Protein AF-A0A3Q2XSW6-F1 (afdb_monomer)

Sequence (67 aa):
MAFVRKTEKAQLHVPDLEELRTVLQTGLEDNFAEVKVSVVECPDLTKEPFNFPVKGKIILYLMSNHS

pLDDT: mean 80.21, std 17.57, range [36.62, 95.0]

Solvent-accessible surface area (backbone atoms only — not comparable to full-atom values): 4614 Å² total; per-residue (Å²): 134,85,84,79,79,88,82,82,90,79,87,75,92,80,78,55,69,67,59,54,32,51,57,51,39,59,63,42,49,78,78,37,100,65,72,53,56,48,87,54,83,58,63,66,30,48,38,85,96,64,56,37,99,51,52,77,73,82,50,80,53,75,59,77,80,77,133

Organism: Hippocampus comes (NCBI:txid109280)

Foldseek 3Di:
DDDDDDDDDDDDDDDDPVVVQVVVQVVVVVPAVDWDWDFDDQQQLCDPPRVDPGRDDGDTDIDDDDD

Secondary structure (DSSP, 8-state):
--------PPPPP---HHHHHHHHHHHHHTT-SS--EE--PPP-TTSTTT--SS--S---EE-----

Structure (mmCIF, N/CA/C/O backbone):
data_AF-A0A3Q2XSW6-F1
#
_entry.id   AF-A0A3Q2XSW6-F1
#
loop_
_atom_site.group_PDB
_atom_site.id
_atom_site.type_symbol
_atom_site.label_atom_id
_atom_site.label_alt_id
_atom_site.label_comp_id
_atom_site.label_asym_id
_atom_site.label_entity_id
_atom_site.label_seq_id
_atom_site.pdbx_PDB_ins_code
_atom_site.Cartn_x
_atom_site.Cartn_y
_atom_site.Cartn_z
_atom_site.occupancy
_atom_site.B_iso_or_equiv
_atom_site.auth_seq_id
_atom_site.auth_comp_id
_atom_site.auth_asym_id
_atom_site.auth_atom_id
_atom_site.pdbx_PDB_model_num
ATOM 1 N N . MET A 1 1 ? 24.594 -31.500 -15.001 1.00 41.50 1 MET A N 1
ATOM 2 C CA . MET A 1 1 ? 23.179 -31.390 -15.425 1.00 41.50 1 MET A CA 1
ATOM 3 C C . MET A 1 1 ? 22.560 -30.217 -14.685 1.00 41.50 1 MET A C 1
ATOM 5 O O . MET A 1 1 ? 22.484 -30.270 -13.466 1.00 41.50 1 MET A O 1
ATOM 9 N N . ALA A 1 2 ? 22.219 -29.131 -15.382 1.00 59.22 2 ALA A N 1
ATOM 10 C CA . ALA A 1 2 ? 21.558 -27.986 -14.759 1.00 59.22 2 ALA A CA 1
ATOM 11 C C . ALA A 1 2 ? 20.097 -28.354 -14.461 1.00 59.22 2 ALA A C 1
ATOM 13 O O . ALA A 1 2 ? 19.361 -28.757 -15.360 1.00 59.22 2 ALA A O 1
ATOM 14 N N . PHE A 1 3 ? 19.695 -28.258 -13.196 1.00 61.56 3 PHE A N 1
ATOM 15 C CA . PHE A 1 3 ? 18.320 -28.486 -12.768 1.00 61.56 3 PHE A CA 1
ATOM 16 C C . PHE A 1 3 ? 17.479 -27.282 -13.208 1.00 61.56 3 PHE A C 1
ATOM 18 O O . PHE A 1 3 ? 17.473 -26.240 -12.552 1.00 61.56 3 PHE A O 1
ATOM 25 N N . VAL A 1 4 ? 16.821 -27.384 -14.363 1.00 71.81 4 VAL A N 1
ATOM 26 C CA . VAL A 1 4 ? 15.912 -26.337 -14.840 1.00 71.81 4 VAL A CA 1
ATOM 27 C C . VAL A 1 4 ? 14.653 -26.392 -13.978 1.00 71.81 4 VAL A C 1
ATOM 29 O O . VAL A 1 4 ? 13.866 -27.333 -14.074 1.00 71.81 4 VAL A O 1
ATOM 32 N N . ARG A 1 5 ? 14.467 -25.397 -13.105 1.00 78.19 5 ARG A N 1
ATOM 33 C CA . ARG A 1 5 ? 13.210 -25.227 -12.366 1.00 78.19 5 ARG A CA 1
ATOM 34 C C . ARG A 1 5 ? 12.120 -24.826 -13.360 1.00 78.19 5 ARG A C 1
ATOM 36 O O . ARG A 1 5 ? 12.302 -23.879 -14.122 1.00 78.19 5 ARG A O 1
ATOM 43 N N . LYS A 1 6 ? 11.006 -25.561 -13.373 1.00 81.75 6 LYS A N 1
ATOM 44 C CA . LYS A 1 6 ? 9.820 -25.203 -14.160 1.00 81.75 6 LYS A CA 1
ATOM 45 C C . LYS A 1 6 ? 9.128 -24.014 -13.495 1.00 81.75 6 LYS A C 1
ATOM 47 O O . LYS A 1 6 ? 8.86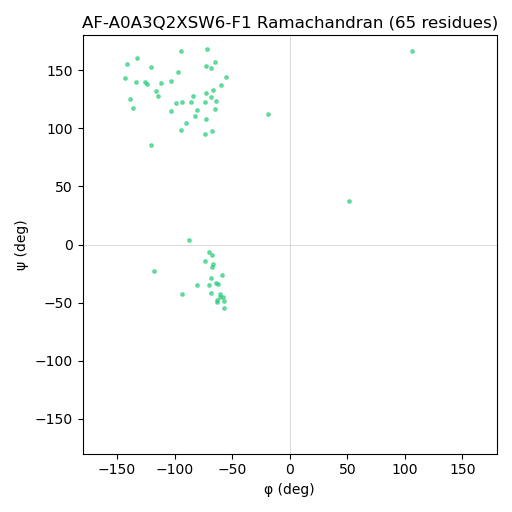9 -24.058 -12.297 1.00 81.75 6 LYS A O 1
ATOM 52 N N . THR A 1 7 ? 8.819 -22.992 -14.282 1.00 88.12 7 THR A N 1
ATOM 53 C CA . THR A 1 7 ? 8.027 -21.832 -13.857 1.00 88.12 7 THR A CA 1
ATOM 54 C C . THR A 1 7 ? 6.691 -21.865 -14.586 1.00 88.12 7 THR A C 1
ATOM 56 O O . THR A 1 7 ? 6.653 -22.162 -15.781 1.00 88.12 7 THR A O 1
ATOM 59 N N . GLU A 1 8 ? 5.607 -21.541 -13.890 1.00 88.50 8 GLU A N 1
ATOM 60 C CA . GLU A 1 8 ? 4.259 -21.459 -14.453 1.00 88.50 8 GLU A CA 1
ATOM 61 C C . GLU A 1 8 ? 3.666 -20.058 -14.275 1.00 88.50 8 GLU A C 1
ATOM 63 O O . GLU A 1 8 ? 4.053 -19.311 -13.376 1.00 88.50 8 GLU A O 1
ATOM 68 N N . LYS A 1 9 ? 2.752 -19.678 -15.174 1.00 89.06 9 LYS A N 1
ATOM 69 C CA . LYS A 1 9 ? 2.025 -18.408 -15.087 1.00 89.06 9 LYS A CA 1
ATOM 70 C C . LYS A 1 9 ? 0.706 -18.647 -14.365 1.00 89.06 9 LYS A C 1
ATOM 72 O O . LYS A 1 9 ? -0.106 -19.434 -14.840 1.00 89.06 9 LYS A O 1
ATOM 77 N N . ALA A 1 10 ? 0.483 -17.922 -13.276 1.00 90.06 10 ALA A N 1
ATOM 78 C CA . ALA A 1 10 ? -0.795 -17.882 -12.581 1.00 90.06 10 ALA A CA 1
ATOM 79 C C . ALA A 1 10 ? -1.526 -16.575 -12.907 1.00 90.06 10 ALA A C 1
ATOM 81 O O . ALA A 1 10 ? -0.907 -15.513 -12.992 1.00 90.06 10 ALA A O 1
ATOM 82 N N . GLN A 1 11 ? -2.842 -16.657 -13.090 1.00 92.69 11 GLN A N 1
ATOM 83 C CA . GLN A 1 11 ? -3.690 -15.470 -13.144 1.00 92.69 11 GLN A CA 1
ATOM 84 C C . GLN A 1 11 ? -4.042 -15.067 -11.715 1.00 92.69 11 GLN A C 1
ATOM 86 O O . GLN A 1 11 ? -4.495 -15.900 -10.933 1.00 92.69 11 GLN A O 1
ATOM 91 N N . LEU A 1 12 ? -3.805 -13.802 -11.382 1.00 91.06 12 LEU A N 1
ATOM 92 C CA . LEU A 1 12 ? -4.151 -13.242 -10.082 1.00 91.06 12 LEU A CA 1
ATOM 93 C C . LEU A 1 12 ? -5.492 -12.522 -10.177 1.00 91.06 12 LEU A C 1
ATOM 95 O O . LEU A 1 12 ? -5.824 -11.947 -11.214 1.00 91.06 12 LEU A O 1
ATOM 99 N N . HIS A 1 13 ? -6.243 -12.538 -9.081 1.00 92.12 13 HIS A N 1
ATOM 100 C CA . HIS A 1 13 ? -7.392 -11.660 -8.930 1.00 92.12 13 HIS A CA 1
ATOM 101 C C . HIS A 1 13 ? -6.909 -10.205 -8.838 1.00 92.12 13 HIS A C 1
ATOM 103 O O . HIS A 1 13 ? -5.958 -9.914 -8.111 1.00 92.12 13 HIS A O 1
ATOM 109 N N . VAL A 1 14 ? -7.545 -9.312 -9.598 1.00 90.94 14 VAL A N 1
ATOM 110 C CA . VAL A 1 14 ? -7.236 -7.878 -9.631 1.00 90.94 14 VAL A CA 1
ATOM 111 C C . VAL A 1 14 ? -8.503 -7.123 -9.218 1.00 90.94 14 VAL A C 1
ATOM 113 O O . VAL A 1 14 ? -9.306 -6.794 -10.091 1.00 90.94 14 VAL A O 1
ATOM 116 N N . PRO A 1 15 ? -8.731 -6.935 -7.908 1.00 90.88 15 PRO A N 1
ATOM 117 C CA . PRO A 1 15 ? -9.857 -6.155 -7.401 1.00 90.88 15 PRO A CA 1
ATOM 118 C C . PRO A 1 15 ? -9.663 -4.656 -7.659 1.00 90.88 15 PRO A C 1
ATOM 120 O O . PRO A 1 15 ? -8.568 -4.196 -8.008 1.00 90.88 15 PRO A O 1
ATOM 123 N N . ASP A 1 16 ? -10.728 -3.886 -7.450 1.00 92.25 16 ASP A N 1
ATOM 124 C CA . ASP A 1 16 ? -10.689 -2.432 -7.557 1.00 92.25 16 ASP A CA 1
ATOM 125 C C . ASP A 1 16 ? -9.840 -1.800 -6.441 1.00 92.25 16 ASP A C 1
ATOM 127 O O . ASP A 1 16 ? -9.723 -2.316 -5.326 1.00 92.25 16 ASP A O 1
ATOM 131 N N . LEU A 1 17 ? -9.252 -0.633 -6.720 1.00 89.94 17 LEU A N 1
ATOM 132 C CA . LEU A 1 17 ? -8.349 0.033 -5.773 1.00 89.94 17 LEU A CA 1
ATOM 133 C C . LEU A 1 17 ? -9.042 0.434 -4.463 1.00 89.94 17 LEU A C 1
ATOM 135 O O . LEU A 1 17 ? -8.415 0.378 -3.406 1.00 89.94 17 LEU A O 1
ATOM 139 N N . GLU A 1 18 ? -10.322 0.807 -4.515 1.00 92.06 18 GLU A N 1
ATOM 140 C CA . GLU A 1 18 ? -11.089 1.122 -3.304 1.00 92.06 18 GLU A CA 1
ATOM 141 C C . GLU A 1 18 ? -1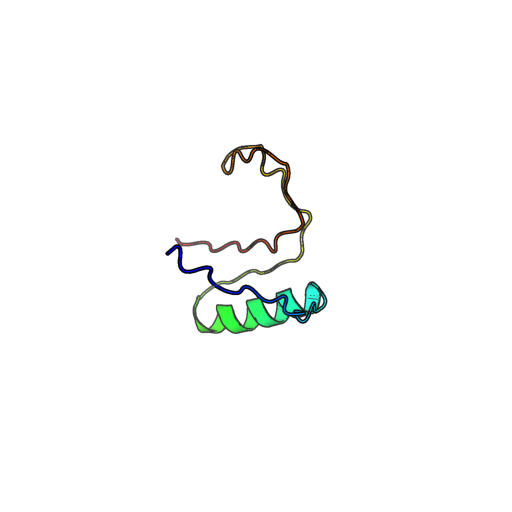1.382 -0.128 -2.467 1.00 92.06 18 GLU A C 1
ATOM 143 O O . GLU A 1 18 ? -11.320 -0.059 -1.242 1.00 92.06 18 GLU A O 1
ATOM 148 N N . GLU A 1 19 ? -11.609 -1.286 -3.096 1.00 93.25 19 GLU A N 1
ATOM 149 C CA . GLU A 1 19 ? -11.762 -2.551 -2.368 1.00 93.25 19 GLU A CA 1
ATOM 150 C C . GLU A 1 19 ? -10.468 -2.896 -1.623 1.00 93.25 19 GLU A C 1
ATOM 152 O O . GLU A 1 19 ? -10.489 -3.160 -0.418 1.00 93.25 19 GLU A O 1
ATOM 157 N N . LEU A 1 20 ? -9.323 -2.805 -2.309 1.00 92.62 20 LEU A N 1
ATOM 158 C CA . LEU A 1 20 ? -8.011 -3.020 -1.694 1.00 92.62 20 LEU A CA 1
ATOM 159 C C . LEU A 1 20 ? -7.763 -2.064 -0.533 1.00 92.62 20 LEU A C 1
ATOM 161 O O . LEU A 1 20 ? -7.293 -2.485 0.523 1.00 92.62 20 LEU A O 1
ATOM 165 N N . ARG A 1 21 ? -8.083 -0.780 -0.712 1.00 92.62 21 ARG A N 1
ATOM 166 C CA . ARG A 1 21 ? -7.951 0.231 0.336 1.00 92.62 21 ARG A CA 1
ATOM 167 C C . ARG A 1 21 ? -8.755 -0.159 1.575 1.00 92.62 21 ARG A C 1
ATOM 169 O O . ARG A 1 21 ? -8.204 -0.109 2.671 1.00 92.62 21 ARG A O 1
ATOM 176 N N . THR A 1 22 ? -10.022 -0.541 1.412 1.00 93.69 22 THR A N 1
ATOM 177 C CA . THR A 1 22 ? -10.893 -0.925 2.531 1.00 93.69 22 THR A CA 1
ATOM 178 C C . THR A 1 22 ? -10.372 -2.165 3.246 1.00 93.69 22 THR A C 1
ATOM 180 O O . THR A 1 22 ? -10.210 -2.132 4.463 1.00 93.69 22 THR A O 1
ATOM 183 N N . VAL A 1 23 ? -10.051 -3.232 2.508 1.00 94.94 23 VAL A N 1
ATOM 184 C CA . VAL A 1 23 ? -9.558 -4.485 3.104 1.00 94.94 23 VAL A CA 1
ATOM 185 C C . VAL A 1 23 ? -8.251 -4.257 3.867 1.00 94.94 23 VAL A C 1
ATOM 187 O O . VAL A 1 23 ? -8.092 -4.755 4.982 1.00 94.94 23 VAL A O 1
ATOM 190 N N . LEU A 1 24 ? -7.327 -3.474 3.300 1.00 93.94 24 LEU A N 1
ATOM 191 C CA . LEU A 1 24 ? -6.055 -3.157 3.949 1.00 93.94 24 LEU A CA 1
ATOM 192 C C . LEU A 1 24 ? -6.234 -2.260 5.174 1.00 93.94 24 LEU A C 1
ATOM 194 O O . LEU A 1 24 ? -5.584 -2.509 6.184 1.00 93.94 24 LEU A O 1
ATOM 198 N N . GLN A 1 25 ? -7.099 -1.243 5.107 1.00 94.00 25 GLN A N 1
ATOM 199 C CA . GLN A 1 25 ? -7.389 -0.373 6.250 1.00 94.00 25 GLN A CA 1
ATOM 200 C C . GLN A 1 25 ? -7.895 -1.203 7.430 1.00 94.00 25 GLN A C 1
ATOM 202 O O . GLN A 1 25 ? -7.289 -1.167 8.496 1.00 94.00 25 GLN A O 1
ATOM 207 N N . THR A 1 26 ? -8.945 -1.998 7.215 1.00 94.25 26 THR A N 1
ATOM 208 C CA . THR A 1 26 ? -9.563 -2.797 8.276 1.00 94.25 26 THR A CA 1
ATOM 209 C C . THR A 1 26 ? -8.583 -3.802 8.878 1.00 94.25 26 THR A C 1
ATOM 211 O O . THR A 1 26 ? -8.470 -3.882 10.094 1.00 94.25 26 THR A O 1
ATOM 214 N N . GLY A 1 27 ? -7.814 -4.528 8.059 1.00 94.56 27 GLY A N 1
ATOM 215 C CA . GLY A 1 27 ? -6.856 -5.508 8.589 1.00 94.56 27 GLY A CA 1
ATOM 216 C C . GLY A 1 27 ? -5.676 -4.885 9.349 1.00 94.56 27 GLY A C 1
ATOM 217 O O . GLY A 1 27 ? -5.106 -5.510 10.244 1.00 94.56 27 GLY A O 1
ATOM 218 N N . LEU A 1 28 ? -5.284 -3.656 9.001 1.00 94.75 28 LEU A N 1
ATOM 219 C CA 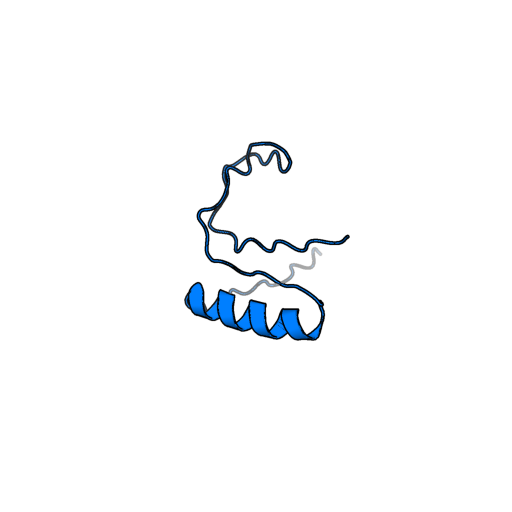. LEU A 1 28 ? -4.202 -2.946 9.685 1.00 94.75 28 LEU A CA 1
ATOM 220 C C . LEU A 1 28 ? -4.672 -2.292 10.992 1.00 94.75 28 LEU A C 1
ATOM 222 O O . LEU A 1 28 ? -3.903 -2.273 11.950 1.00 94.75 28 LEU A O 1
ATOM 226 N N . GLU A 1 29 ? -5.910 -1.796 11.059 1.00 95.00 29 GLU A N 1
ATOM 227 C CA . GLU A 1 29 ? -6.496 -1.222 12.285 1.00 95.00 29 GLU A CA 1
ATOM 228 C C . GLU A 1 29 ? -6.525 -2.221 13.454 1.00 95.00 29 GLU A C 1
ATOM 230 O O . GLU A 1 29 ? -6.411 -1.818 14.608 1.00 95.00 29 GLU A O 1
ATOM 235 N N . ASP A 1 30 ? -6.569 -3.525 13.171 1.00 93.12 30 ASP A N 1
ATOM 236 C CA . ASP A 1 30 ? -6.479 -4.572 14.197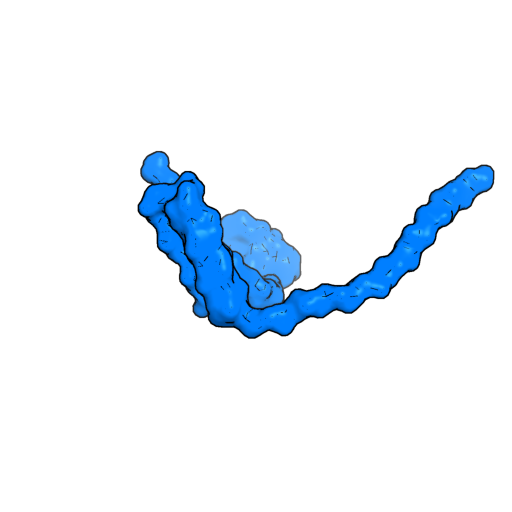 1.00 93.12 30 ASP A CA 1
ATOM 237 C C . ASP A 1 30 ? -5.098 -4.643 14.882 1.00 93.12 30 ASP A C 1
ATOM 239 O O . ASP A 1 30 ? -4.962 -5.223 15.960 1.00 93.12 30 ASP A O 1
ATOM 243 N N . ASN A 1 31 ? -4.055 -4.088 14.256 1.00 93.88 31 ASN A N 1
ATOM 244 C CA . ASN A 1 31 ? -2.659 -4.244 14.679 1.00 93.88 31 ASN A CA 1
ATOM 245 C C . ASN A 1 31 ? -1.982 -2.921 15.072 1.00 93.88 31 ASN A C 1
ATOM 247 O O . ASN A 1 31 ? -0.994 -2.932 15.808 1.00 93.88 31 ASN A O 1
ATOM 251 N N . PHE A 1 32 ? -2.486 -1.788 14.585 1.00 94.19 32 PHE A N 1
ATOM 252 C CA . PHE A 1 32 ? -1.897 -0.466 14.784 1.00 94.19 32 PHE A CA 1
ATOM 253 C C . PHE A 1 32 ? -2.935 0.493 15.365 1.00 94.19 32 PHE A C 1
ATOM 255 O O . PHE A 1 32 ? -4.083 0.505 14.935 1.00 94.19 32 PHE A O 1
ATOM 262 N N . ALA A 1 33 ? -2.518 1.340 16.309 1.00 90.50 33 ALA A N 1
ATOM 263 C CA . ALA A 1 33 ? -3.421 2.287 16.969 1.00 90.50 33 ALA A CA 1
ATOM 264 C C . ALA A 1 33 ? -4.012 3.332 16.005 1.00 90.50 33 ALA A C 1
ATOM 266 O O . ALA A 1 33 ? -5.152 3.756 16.177 1.00 90.50 33 ALA A O 1
ATOM 267 N N . GLU A 1 34 ? -3.242 3.738 14.993 1.00 91.69 34 GLU A N 1
ATOM 268 C CA . GLU A 1 34 ? -3.667 4.697 13.977 1.00 91.69 34 GLU A CA 1
ATOM 269 C C . GLU A 1 34 ? -3.191 4.242 12.598 1.00 91.69 34 GLU A C 1
ATOM 271 O O . GLU A 1 34 ? -2.000 4.016 12.374 1.00 91.69 34 GLU A O 1
ATOM 276 N N . VAL A 1 35 ? -4.129 4.132 11.657 1.00 93.25 35 VAL A N 1
ATOM 277 C CA . VAL A 1 35 ? -3.862 3.707 10.280 1.00 93.25 35 VAL A CA 1
ATOM 278 C C . VAL A 1 35 ? -4.573 4.635 9.312 1.00 93.25 35 VAL A C 1
ATOM 280 O O . VAL A 1 35 ? -5.726 5.013 9.518 1.00 93.25 35 VAL A O 1
ATOM 283 N N . LYS A 1 36 ? -3.904 4.968 8.206 1.00 91.56 36 LYS A N 1
ATOM 284 C CA . LYS A 1 36 ? -4.533 5.635 7.067 1.00 91.56 36 LYS A CA 1
ATOM 285 C C . LYS A 1 36 ? -4.078 5.014 5.753 1.00 91.56 36 LYS A C 1
ATOM 287 O O . LYS A 1 36 ? -2.911 5.115 5.374 1.00 91.56 36 LYS A O 1
ATOM 292 N N . VAL A 1 37 ? -5.037 4.445 5.035 1.00 92.12 37 VAL A N 1
ATOM 293 C CA . VAL A 1 37 ? -4.900 3.888 3.692 1.00 92.12 37 VAL A CA 1
ATOM 294 C C . VAL A 1 37 ? -5.737 4.726 2.729 1.00 92.12 37 VAL A C 1
ATOM 296 O O . VAL A 1 37 ? -6.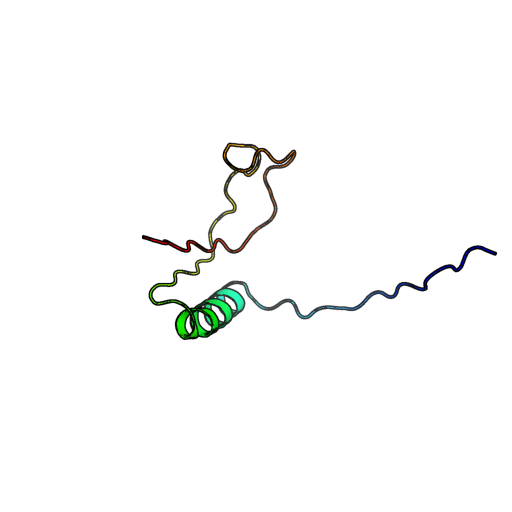929 4.975 2.942 1.00 92.12 37 VAL A O 1
ATOM 299 N N . SER A 1 38 ? -5.111 5.176 1.646 1.00 90.94 38 SER A N 1
ATOM 300 C CA . SER A 1 38 ? -5.763 5.985 0.615 1.00 90.94 38 SER A CA 1
ATOM 301 C C . SER A 1 38 ? -5.247 5.637 -0.772 1.00 90.94 38 SER A C 1
ATOM 303 O O . SER A 1 38 ? -4.049 5.419 -0.959 1.00 90.94 38 SER A O 1
ATOM 305 N N . VAL A 1 39 ? -6.151 5.658 -1.749 1.00 88.25 39 VAL A N 1
ATOM 306 C CA . VAL A 1 39 ? -5.793 5.628 -3.165 1.00 88.25 39 VAL A CA 1
ATOM 307 C C . VAL A 1 39 ? -5.392 7.045 -3.563 1.00 88.25 39 VAL A C 1
ATOM 309 O O . VAL A 1 39 ? -6.193 7.973 -3.479 1.00 88.25 39 VAL A O 1
ATOM 312 N N . VAL A 1 40 ? -4.130 7.225 -3.938 1.00 87.25 40 VAL A N 1
ATOM 313 C CA . VAL A 1 40 ? -3.568 8.523 -4.329 1.00 87.25 40 VAL A CA 1
ATOM 314 C C . VAL A 1 40 ? -2.775 8.379 -5.617 1.00 87.25 40 VAL A C 1
ATOM 316 O O . VAL A 1 40 ? -2.350 7.280 -5.984 1.00 87.25 40 VAL A O 1
ATOM 319 N N . GLU A 1 41 ? -2.555 9.498 -6.303 1.00 84.69 41 GLU A N 1
ATOM 320 C CA . GLU A 1 41 ? -1.595 9.528 -7.400 1.00 84.69 41 GLU A CA 1
ATOM 321 C C . GLU A 1 41 ? -0.200 9.154 -6.888 1.00 84.69 41 GLU A C 1
ATOM 323 O O . GLU A 1 41 ? 0.228 9.576 -5.811 1.00 84.69 41 GLU A O 1
ATOM 328 N N . CYS A 1 42 ? 0.508 8.329 -7.662 1.00 82.00 42 CYS A N 1
ATOM 329 C CA . CYS A 1 42 ? 1.842 7.873 -7.293 1.00 82.00 42 CYS A CA 1
ATOM 330 C C . CYS A 1 42 ? 2.799 9.078 -7.251 1.00 82.00 42 CYS A C 1
ATOM 332 O O . CYS A 1 42 ? 2.917 9.777 -8.264 1.00 82.00 42 CYS A O 1
ATOM 334 N N . PRO A 1 43 ? 3.484 9.336 -6.120 1.00 83.69 43 PRO A N 1
ATOM 335 C CA . PRO A 1 43 ? 4.477 10.398 -6.061 1.00 83.69 43 PRO A CA 1
ATOM 336 C C . PRO A 1 43 ? 5.650 10.071 -6.990 1.00 83.69 43 PRO A C 1
ATOM 338 O O . PRO A 1 43 ? 5.903 8.911 -7.304 1.00 83.69 43 PRO A O 1
ATOM 341 N N . ASP A 1 44 ? 6.397 11.091 -7.413 1.00 86.06 44 ASP A N 1
ATOM 342 C CA . ASP A 1 44 ? 7.575 10.890 -8.258 1.00 86.06 44 ASP A CA 1
ATOM 343 C C . ASP A 1 44 ? 8.683 10.166 -7.480 1.00 86.06 44 ASP A C 1
ATOM 345 O O . ASP A 1 44 ? 9.453 10.783 -6.741 1.00 86.06 44 ASP A O 1
ATOM 349 N N . LEU A 1 45 ? 8.770 8.849 -7.675 1.00 86.06 45 LEU A N 1
ATOM 350 C CA . LEU A 1 45 ? 9.729 7.996 -6.974 1.00 86.06 45 LEU A CA 1
ATOM 351 C C . LEU A 1 45 ? 11.181 8.222 -7.419 1.00 86.06 45 LEU A C 1
ATOM 353 O O . LEU A 1 45 ? 12.085 7.662 -6.807 1.00 86.06 45 LEU A O 1
ATOM 357 N N . THR A 1 46 ? 11.438 9.037 -8.451 1.00 88.69 46 THR A N 1
ATOM 358 C CA . THR A 1 46 ? 12.817 9.398 -8.839 1.00 88.69 46 THR A CA 1
ATOM 359 C C . THR A 1 46 ? 13.471 10.386 -7.881 1.00 88.69 46 THR A C 1
ATOM 361 O O . THR A 1 46 ? 14.688 10.571 -7.909 1.00 88.69 46 THR A O 1
ATOM 364 N N . LYS A 1 47 ? 12.670 11.018 -7.023 1.00 87.50 47 LYS A N 1
ATOM 365 C CA . LYS A 1 47 ? 13.119 12.004 -6.045 1.00 87.50 47 LYS A CA 1
ATOM 366 C C . LYS A 1 47 ? 13.378 11.351 -4.690 1.00 87.50 47 LYS A C 1
ATOM 368 O O . LYS A 1 47 ? 12.969 10.215 -4.437 1.00 87.50 47 LYS A O 1
ATOM 373 N N . GLU A 1 48 ? 14.056 12.086 -3.814 1.00 84.56 48 GLU A N 1
ATOM 374 C CA . GLU A 1 48 ? 14.186 11.704 -2.407 1.00 84.56 48 GLU A CA 1
ATOM 375 C C . GLU A 1 48 ? 12.797 11.509 -1.776 1.00 84.56 48 GLU A C 1
ATOM 377 O O . GLU A 1 48 ? 11.859 12.235 -2.127 1.00 84.56 48 GLU A O 1
ATOM 382 N N . PRO A 1 49 ? 12.631 10.544 -0.857 1.00 84.50 49 PRO A N 1
ATOM 383 C CA . PRO A 1 49 ? 13.645 9.651 -0.276 1.00 84.50 49 PRO A CA 1
ATOM 384 C C . PRO A 1 49 ? 13.908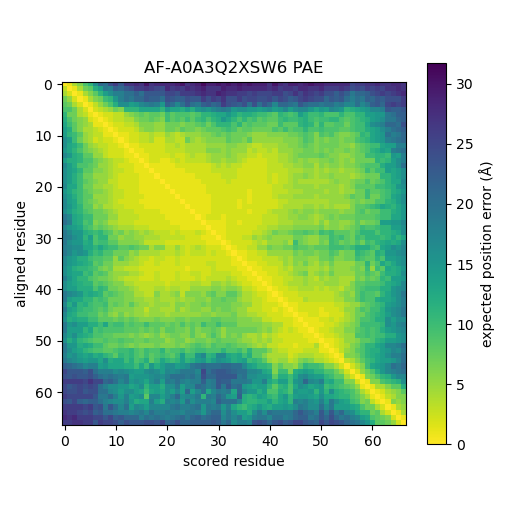 8.353 -1.071 1.00 84.50 49 PRO A C 1
ATOM 386 O O . PRO A 1 49 ? 14.642 7.490 -0.595 1.00 84.50 49 PRO A O 1
ATOM 389 N N . PHE A 1 50 ? 13.282 8.163 -2.238 1.00 87.81 50 PHE A N 1
ATOM 390 C CA . PHE A 1 50 ? 13.288 6.873 -2.943 1.00 87.81 50 PHE A CA 1
ATOM 391 C C . PHE A 1 50 ? 14.400 6.756 -3.994 1.00 87.81 50 PHE A C 1
ATOM 393 O O . PHE A 1 50 ? 15.036 5.708 -4.094 1.00 87.81 50 PHE A O 1
ATOM 400 N N . ASN A 1 51 ? 14.633 7.818 -4.775 1.00 86.81 51 ASN A N 1
ATOM 401 C CA . ASN A 1 51 ? 15.673 7.900 -5.811 1.00 86.81 51 ASN A CA 1
ATOM 402 C C . ASN A 1 51 ? 15.669 6.724 -6.809 1.00 86.81 51 ASN A C 1
ATOM 404 O O . ASN A 1 51 ? 16.717 6.247 -7.250 1.00 86.81 51 ASN A O 1
ATOM 408 N N . 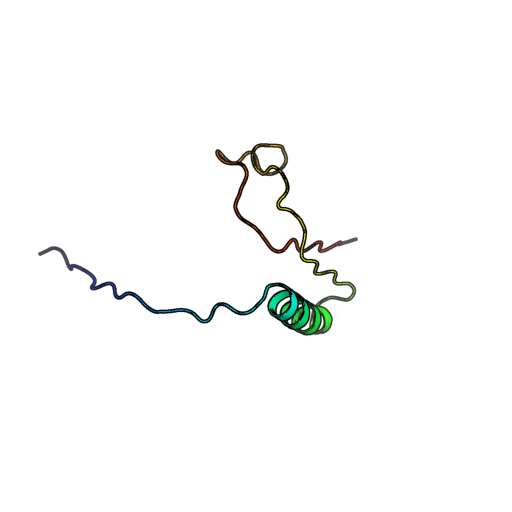PHE A 1 52 ? 14.485 6.240 -7.181 1.00 87.75 52 PHE A N 1
ATOM 409 C CA . PHE A 1 52 ? 14.337 5.158 -8.148 1.00 87.75 52 PHE A CA 1
ATOM 410 C C . PHE A 1 52 ? 14.653 5.619 -9.576 1.00 87.75 52 PHE A C 1
ATOM 412 O O . PHE A 1 52 ? 14.458 6.781 -9.925 1.00 87.75 52 PHE A O 1
ATOM 419 N N . PRO A 1 53 ? 15.090 4.709 -10.463 1.00 84.81 53 PRO A N 1
ATOM 420 C CA . PRO A 1 53 ? 15.385 5.060 -11.853 1.00 84.81 53 PRO A CA 1
ATOM 421 C C . PRO A 1 53 ? 14.138 5.442 -12.676 1.00 84.81 53 PRO A C 1
ATOM 423 O O . PRO A 1 53 ? 14.272 5.893 -13.811 1.00 84.81 53 PRO A O 1
ATOM 426 N N . VAL A 1 54 ? 12.923 5.253 -12.143 1.00 81.69 54 VAL A N 1
ATOM 427 C CA . VAL A 1 54 ? 11.647 5.552 -12.813 1.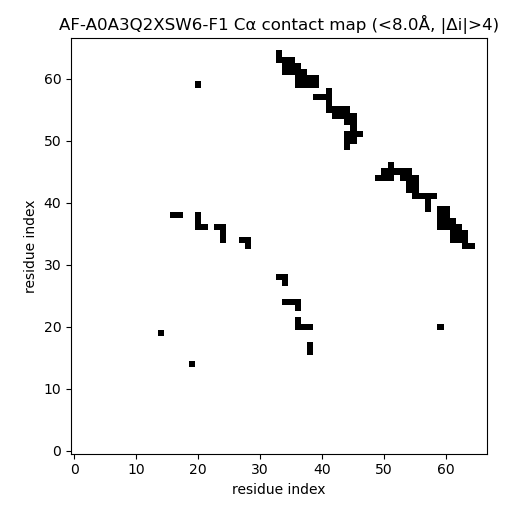00 81.69 54 VAL A CA 1
ATOM 428 C C . VAL A 1 54 ? 10.626 6.141 -11.838 1.00 8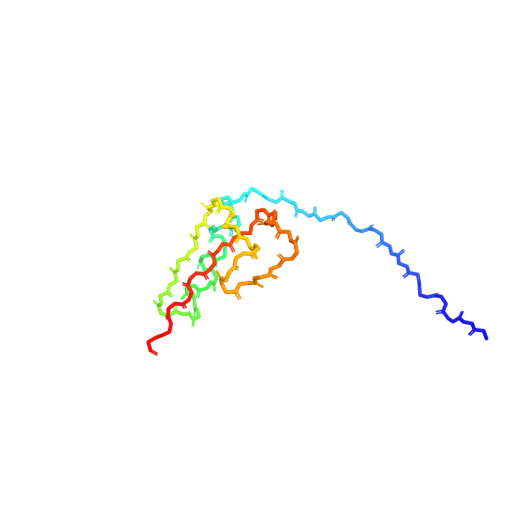1.69 54 VAL A C 1
ATOM 430 O O . VAL A 1 54 ? 10.677 5.872 -10.642 1.00 81.69 54 VAL A O 1
ATOM 433 N N . LYS A 1 55 ? 9.656 6.900 -12.369 1.00 74.19 55 LYS A N 1
ATOM 434 C CA . LYS A 1 55 ? 8.647 7.640 -11.584 1.00 74.19 55 LYS A CA 1
ATOM 435 C C . LYS A 1 55 ? 7.646 6.769 -10.812 1.00 74.19 55 LYS A C 1
ATOM 437 O O . LYS A 1 55 ? 7.016 7.278 -9.899 1.00 74.19 55 LYS A O 1
ATOM 442 N N . GLY A 1 56 ? 7.523 5.480 -11.144 1.00 66.00 56 GLY A N 1
ATOM 443 C CA . GLY A 1 56 ? 6.611 4.527 -10.496 1.00 66.00 56 GLY A CA 1
ATOM 444 C C . GLY A 1 56 ? 5.373 4.155 -11.329 1.00 66.00 56 GLY A C 1
ATOM 445 O O . GLY A 1 56 ? 5.071 4.776 -12.347 1.00 66.00 56 GLY A O 1
ATOM 446 N N . LYS A 1 57 ? 4.671 3.098 -10.901 1.00 61.56 57 LYS A N 1
ATOM 447 C CA . LYS A 1 57 ? 3.304 2.715 -11.308 1.00 61.56 57 LYS A CA 1
ATOM 448 C C . LYS A 1 57 ? 2.476 2.625 -10.023 1.00 61.56 57 LYS A C 1
ATOM 450 O O . LYS A 1 57 ? 3.023 2.123 -9.052 1.00 61.56 57 LYS A O 1
ATOM 455 N N . ILE A 1 58 ? 1.233 3.129 -10.037 1.00 51.91 58 ILE A N 1
ATOM 456 C CA . ILE A 1 58 ? 0.275 3.239 -8.908 1.00 51.91 58 ILE A CA 1
ATOM 457 C C . ILE A 1 58 ? 0.621 2.312 -7.728 1.00 51.91 58 ILE A C 1
ATOM 459 O O . ILE A 1 58 ? 0.530 1.092 -7.845 1.00 51.91 58 ILE A O 1
ATOM 463 N N . ILE A 1 59 ? 1.019 2.911 -6.603 1.00 51.19 59 ILE A N 1
ATOM 464 C CA . ILE A 1 59 ? 1.286 2.231 -5.331 1.00 51.19 59 ILE A CA 1
ATOM 465 C C . ILE A 1 59 ? 0.260 2.755 -4.321 1.00 51.19 59 ILE A C 1
ATOM 467 O O . ILE A 1 59 ? 0.076 3.966 -4.215 1.00 51.19 59 ILE A O 1
ATOM 471 N N . LEU A 1 60 ? -0.395 1.860 -3.576 1.00 47.09 60 LEU A N 1
ATOM 472 C CA . LEU A 1 60 ? -1.153 2.226 -2.376 1.00 47.09 60 LEU A CA 1
ATOM 473 C C . LEU A 1 60 ? -0.168 2.766 -1.331 1.00 47.09 60 LEU A C 1
ATOM 475 O O . LEU A 1 60 ? 0.730 2.049 -0.892 1.00 47.09 60 LEU A O 1
ATOM 479 N N . TYR A 1 61 ? -0.303 4.037 -0.961 1.00 48.44 61 TYR A N 1
ATOM 480 C CA . TYR A 1 61 ? 0.576 4.666 0.021 1.00 48.44 61 TYR A CA 1
ATOM 481 C C . TYR A 1 61 ? 0.055 4.392 1.438 1.00 48.44 61 TYR A C 1
ATOM 483 O O . TYR A 1 61 ? -1.088 4.725 1.754 1.00 48.44 61 TYR A O 1
ATOM 491 N N . LEU A 1 62 ? 0.892 3.779 2.281 1.00 49.91 62 LEU A N 1
ATOM 492 C CA . LEU A 1 62 ? 0.637 3.571 3.708 1.00 49.91 62 LEU A CA 1
ATOM 493 C C . LEU A 1 62 ? 1.455 4.593 4.501 1.00 49.91 62 LEU A C 1
ATOM 495 O O . LEU A 1 62 ? 2.684 4.548 4.481 1.00 49.91 62 LEU A O 1
ATOM 499 N N . MET A 1 63 ? 0.787 5.506 5.207 1.00 45.22 63 MET A N 1
ATOM 500 C CA . MET A 1 63 ? 1.453 6.362 6.190 1.00 45.22 63 MET A CA 1
ATOM 501 C C . MET A 1 63 ? 1.319 5.724 7.567 1.00 45.22 63 MET A C 1
ATOM 503 O O . MET A 1 63 ? 0.284 5.863 8.211 1.00 45.22 63 MET A O 1
ATOM 507 N N . SER A 1 64 ? 2.363 5.028 8.016 1.00 41.41 64 SER A N 1
ATOM 508 C CA . SER A 1 64 ? 2.485 4.613 9.414 1.00 41.41 64 SER A CA 1
ATOM 509 C C . SER A 1 64 ? 3.227 5.723 10.158 1.00 41.41 64 SER A C 1
ATOM 511 O O . SER A 1 64 ? 4.431 5.888 9.974 1.00 41.41 64 SER A O 1
ATOM 513 N N . ASN A 1 65 ? 2.514 6.527 10.949 1.00 39.16 65 ASN A N 1
ATOM 514 C CA . ASN A 1 65 ? 3.151 7.465 11.873 1.00 39.16 65 ASN A CA 1
ATOM 515 C C . ASN A 1 65 ? 3.534 6.684 13.129 1.00 39.16 65 ASN A C 1
ATOM 517 O O . ASN A 1 65 ? 2.660 6.239 13.866 1.00 39.16 65 ASN A O 1
ATOM 521 N N . HIS A 1 66 ? 4.830 6.490 13.354 1.00 42.50 66 HIS A N 1
ATOM 522 C CA . HIS A 1 66 ? 5.325 6.061 14.654 1.00 42.50 66 HIS A CA 1
ATOM 523 C C . HIS A 1 66 ? 5.834 7.306 15.382 1.00 42.50 66 HIS A C 1
ATOM 525 O O . HIS A 1 66 ? 6.667 8.032 14.835 1.00 42.50 66 HIS A O 1
ATOM 531 N N . SER A 1 67 ? 5.265 7.565 16.563 1.00 36.62 67 SER A N 1
ATOM 532 C CA . SER A 1 67 ? 5.714 8.607 17.493 1.00 36.62 67 SER A CA 1
ATOM 533 C C . SER A 1 67 ? 7.115 8.328 18.026 1.00 36.62 67 SER A C 1
ATOM 535 O O . SER A 1 67 ? 7.533 7.142 18.026 1.00 36.62 67 SER A O 1
#

Radius of gyration: 17.28 Å; Cα contacts (8 Å, |Δi|>4): 56; chains: 1; bounding box: 35×43×33 Å

Nearest PDB structures (foldseek):
  1xcr-assembly2_B  TM=9.996E-01  e=3.333E-04  Homo sapiens

Mean predicted aligned error: 9.38 Å

InterPro domains:
  IPR015021 Ester hydrolase C11orf54, Domain of unknown function DUF1907 [PF08925] (24-56)
  IPR015021 Ester hydrolase C11orf54, Domain of unknown function DUF1907 [PTHR13204] (7-56)